Protein AF-A0A4V5MZS6-F1 (afdb_monomer_lite)

Sequence (165 aa):
MFISDAPVQIHSKTGPGTYDPVGDQLIGGDAVRFAVENYMAPHPERGSSHHVTADHIIDVDGIRAHMNAQFIVFKVGGSARPAGGWPEGVFGVQGTVEPIESGCYDTDLRKINGKWKIARHDVLLDMPISLPGSWERRPPAKHRPWNPRGKGEKRKRSCTAGLGT

Structure (mmCIF, N/CA/C/O backbone):
data_AF-A0A4V5MZS6-F1
#
_entry.id   AF-A0A4V5MZS6-F1
#
loop_
_atom_site.group_PDB
_atom_site.id
_atom_site.type_symbol
_atom_site.label_atom_id
_atom_site.label_alt_id
_atom_site.label_comp_id
_atom_site.label_asym_id
_atom_site.label_entity_id
_atom_site.label_seq_id
_atom_site.pdbx_PDB_ins_code
_atom_site.Cartn_x
_atom_site.Cartn_y
_atom_site.Cartn_z
_atom_site.occupancy
_atom_site.B_iso_or_equiv
_atom_site.auth_seq_id
_atom_site.auth_comp_id
_atom_site.auth_asym_id
_atom_site.auth_atom_id
_atom_site.pdbx_PDB_model_num
ATOM 1 N N . MET A 1 1 ? -15.776 0.460 -0.586 1.00 90.00 1 MET A N 1
ATOM 2 C CA . MET A 1 1 ? -14.741 0.005 0.364 1.00 90.00 1 MET A CA 1
ATOM 3 C C . MET A 1 1 ? -14.818 0.780 1.677 1.00 90.00 1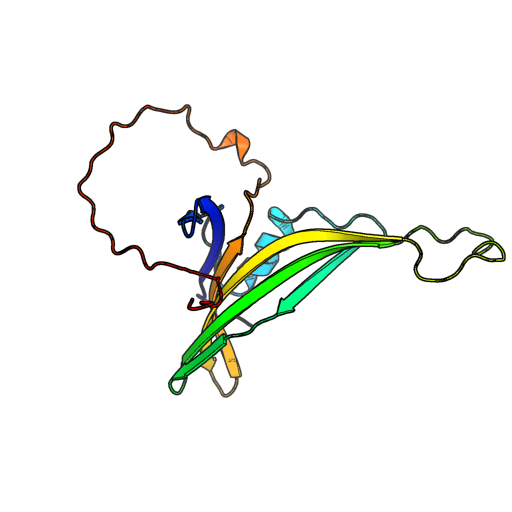 MET A C 1
ATOM 5 O O . MET A 1 1 ? -14.974 0.150 2.711 1.00 90.00 1 MET A O 1
ATOM 9 N N . PHE A 1 2 ? -14.804 2.114 1.643 1.00 94.44 2 PHE A N 1
ATOM 10 C CA . PHE A 1 2 ? -14.948 2.977 2.824 1.00 94.44 2 PHE A CA 1
ATOM 11 C C . PHE A 1 2 ? -16.410 3.290 3.179 1.00 94.44 2 PHE A C 1
ATOM 13 O O . PHE A 1 2 ? -17.303 3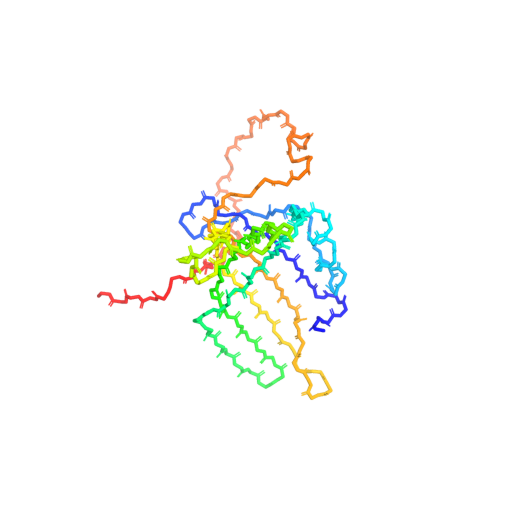.172 2.329 1.00 94.44 2 PHE A O 1
ATOM 20 N N . ILE A 1 3 ? -16.653 3.692 4.428 1.00 94.94 3 ILE A N 1
ATOM 21 C CA . ILE A 1 3 ? -17.802 4.537 4.785 1.00 94.94 3 ILE A CA 1
ATOM 22 C C . ILE A 1 3 ? -17.556 5.972 4.284 1.00 94.94 3 ILE A C 1
ATOM 24 O O . ILE A 1 3 ? -16.423 6.329 3.968 1.00 94.94 3 ILE A O 1
ATOM 28 N N . SER A 1 4 ? -18.611 6.777 4.140 1.00 92.69 4 SER A N 1
ATOM 29 C CA . SER A 1 4 ? -18.533 8.093 3.479 1.00 92.69 4 SER A CA 1
ATOM 30 C C . SER A 1 4 ? -17.585 9.072 4.168 1.00 92.69 4 SER A C 1
ATOM 32 O O . SER A 1 4 ? -16.921 9.848 3.496 1.00 92.69 4 SER A O 1
ATOM 34 N N . ASP A 1 5 ? -17.515 9.009 5.491 1.00 93.62 5 ASP A N 1
ATOM 35 C CA . ASP A 1 5 ? -16.755 9.892 6.372 1.00 93.62 5 ASP A CA 1
ATOM 36 C C . ASP A 1 5 ? -15.490 9.226 6.930 1.00 93.62 5 ASP A C 1
ATOM 38 O O . ASP A 1 5 ? -14.899 9.739 7.873 1.00 93.62 5 ASP A O 1
ATOM 42 N N . ALA A 1 6 ? -15.070 8.086 6.369 1.00 95.88 6 ALA A N 1
ATOM 43 C CA . ALA A 1 6 ? -13.922 7.344 6.876 1.00 95.88 6 ALA A CA 1
ATOM 44 C C . ALA A 1 6 ? -12.646 8.198 6.782 1.00 95.88 6 ALA A C 1
ATOM 46 O O . ALA A 1 6 ? -12.235 8.513 5.662 1.00 95.88 6 ALA A O 1
ATOM 47 N N . PRO A 1 7 ? -11.982 8.544 7.896 1.00 96.06 7 PRO A N 1
ATOM 48 C CA . PRO A 1 7 ? -10.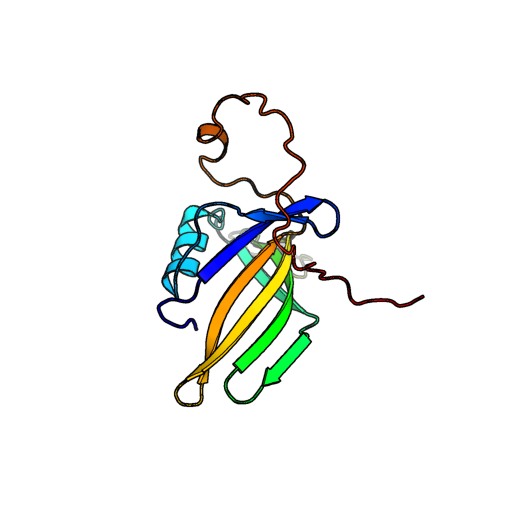688 9.191 7.823 1.00 96.06 7 PRO A CA 1
ATOM 49 C C . PRO A 1 7 ? -9.626 8.242 7.275 1.00 96.06 7 PRO A C 1
ATOM 51 O O . PRO A 1 7 ? -9.530 7.082 7.690 1.00 96.06 7 PRO A O 1
ATOM 54 N N . VAL A 1 8 ? -8.792 8.780 6.391 1.00 95.62 8 VAL A N 1
ATOM 55 C CA . VAL A 1 8 ? -7.560 8.162 5.913 1.00 95.62 8 VAL A CA 1
ATOM 56 C C . VAL A 1 8 ? -6.397 9.090 6.240 1.00 95.62 8 VAL A C 1
ATOM 58 O O . VAL A 1 8 ? -6.393 10.248 5.823 1.00 95.62 8 VAL A O 1
ATOM 61 N N . GLN A 1 9 ? -5.415 8.597 6.990 1.00 95.12 9 GLN A N 1
ATOM 62 C CA . GLN A 1 9 ? -4.233 9.374 7.359 1.00 95.12 9 GLN A CA 1
ATOM 63 C C . GLN A 1 9 ? -2.962 8.589 7.058 1.00 95.12 9 GLN A C 1
ATOM 65 O O . GLN A 1 9 ? -2.790 7.458 7.505 1.00 95.12 9 GLN A O 1
ATOM 70 N N . ILE A 1 10 ? -2.044 9.217 6.331 1.00 94.19 10 ILE A N 1
ATOM 71 C CA . ILE A 1 10 ? -0.694 8.695 6.132 1.00 94.19 10 ILE A CA 1
ATOM 72 C C . ILE A 1 10 ? 0.196 9.274 7.224 1.00 94.19 10 ILE A C 1
ATOM 74 O O . ILE A 1 10 ? 0.087 10.458 7.552 1.00 94.19 10 ILE A O 1
ATOM 78 N N . HIS A 1 11 ? 1.075 8.451 7.781 1.00 95.31 11 HIS A N 1
ATOM 79 C CA . HIS A 1 11 ? 2.058 8.859 8.769 1.00 95.31 11 HIS A CA 1
ATOM 80 C C . HIS A 1 11 ? 3.454 8.391 8.376 1.00 95.31 11 HIS A C 1
ATOM 82 O O . HIS A 1 11 ? 3.643 7.272 7.906 1.00 95.31 11 HIS A O 1
ATOM 88 N N . SER A 1 12 ? 4.435 9.247 8.630 1.00 94.62 12 SER A N 1
ATOM 89 C CA . SER A 1 12 ? 5.857 8.990 8.431 1.00 94.62 12 SER A CA 1
ATOM 90 C C . SER A 1 12 ? 6.507 8.650 9.764 1.00 94.62 12 SER A C 1
ATOM 92 O O . SER A 1 12 ? 6.323 9.380 10.739 1.00 94.62 12 SER A O 1
ATOM 94 N N . LYS A 1 13 ? 7.323 7.595 9.812 1.00 92.88 13 LYS A N 1
ATOM 95 C CA . LYS A 1 13 ? 8.112 7.257 11.004 1.00 92.88 13 LYS A CA 1
ATOM 96 C C . LYS A 1 13 ? 9.118 8.361 11.321 1.00 92.88 13 LYS A C 1
ATOM 98 O O . LYS A 1 13 ? 9.839 8.829 10.442 1.00 92.88 13 LYS A O 1
ATOM 103 N N . THR A 1 14 ? 9.177 8.761 12.586 1.00 90.69 14 THR A N 1
ATOM 104 C CA . THR A 1 14 ? 10.121 9.771 13.105 1.00 90.69 14 THR A CA 1
ATOM 105 C C . THR A 1 14 ? 11.077 9.212 14.155 1.00 90.69 14 THR A C 1
ATOM 107 O O . THR A 1 14 ? 12.021 9.881 14.566 1.00 90.69 14 THR A O 1
ATOM 110 N N . GLY A 1 15 ? 10.848 7.972 14.584 1.00 87.81 15 GLY A N 1
ATOM 111 C CA . GLY A 1 15 ? 11.624 7.276 15.600 1.00 87.81 15 GLY A CA 1
ATOM 112 C C . GLY A 1 15 ? 10.969 5.941 15.972 1.00 87.81 15 GLY A C 1
ATOM 113 O O . GLY A 1 15 ? 9.964 5.548 15.369 1.00 87.81 15 GLY A O 1
ATOM 114 N N . PRO A 1 16 ? 11.521 5.208 16.953 1.00 86.94 16 PRO A N 1
ATOM 115 C CA . PRO A 1 16 ? 10.963 3.929 17.385 1.00 86.94 16 PRO A CA 1
ATOM 116 C C . PRO A 1 16 ? 9.519 4.073 17.894 1.00 86.94 16 PRO A C 1
ATOM 118 O O . PRO A 1 16 ? 9.270 4.657 18.947 1.00 86.94 16 PRO A O 1
ATOM 121 N N . GLY A 1 17 ? 8.556 3.544 17.132 1.00 82.69 17 GLY A N 1
ATOM 122 C CA . GLY A 1 17 ? 7.127 3.598 17.464 1.00 82.69 17 GLY A CA 1
ATOM 123 C C . GLY A 1 17 ? 6.509 5.002 17.433 1.00 82.69 17 GLY A C 1
ATOM 124 O O . GLY A 1 17 ? 5.409 5.189 17.956 1.00 82.69 17 GLY A O 1
ATOM 125 N N . THR A 1 18 ? 7.197 5.992 16.855 1.00 89.81 18 THR A N 1
ATOM 126 C CA . THR A 1 18 ? 6.699 7.366 16.726 1.00 89.81 18 THR A CA 1
ATOM 127 C C . THR A 1 18 ? 6.517 7.740 15.266 1.00 89.81 18 THR A C 1
ATOM 129 O O . THR A 1 18 ? 7.359 7.429 14.422 1.00 89.81 18 THR A O 1
ATOM 132 N N . TYR A 1 19 ? 5.414 8.429 14.991 1.00 94.31 19 TYR A N 1
ATOM 133 C CA . TYR A 1 19 ? 5.010 8.813 13.650 1.00 94.31 19 TYR A CA 1
ATOM 134 C C . TYR A 1 19 ? 4.426 10.223 13.659 1.00 94.31 19 TYR A C 1
ATOM 136 O O . TYR A 1 19 ? 3.720 10.578 14.607 1.00 94.31 19 TYR A O 1
ATOM 144 N N . ASP A 1 20 ? 4.683 10.970 12.588 1.00 94.19 20 ASP A N 1
ATOM 145 C CA . ASP A 1 20 ? 4.072 12.271 12.321 1.00 94.19 20 ASP A CA 1
ATOM 146 C C . ASP A 1 20 ? 3.132 12.171 11.109 1.00 94.19 20 ASP A C 1
ATOM 148 O O . ASP A 1 20 ? 3.441 11.442 10.158 1.00 94.19 20 ASP A O 1
ATOM 152 N N . PRO A 1 21 ? 1.996 12.892 11.110 1.00 93.81 21 PRO A N 1
ATOM 153 C CA . PRO A 1 21 ? 1.081 12.896 9.979 1.00 93.81 21 PRO A CA 1
ATOM 154 C C . PRO A 1 21 ? 1.741 13.514 8.742 1.00 93.81 21 PRO A C 1
ATOM 156 O O . PRO A 1 21 ? 2.487 14.492 8.820 1.00 93.81 21 PRO A O 1
ATOM 159 N N . VAL A 1 22 ? 1.433 12.937 7.588 1.00 90.06 22 VAL A N 1
ATOM 160 C CA . VAL A 1 22 ? 1.887 13.375 6.271 1.00 90.06 22 VAL A CA 1
ATOM 161 C C . VAL A 1 22 ? 0.694 13.932 5.509 1.00 90.06 22 VAL A C 1
ATOM 163 O O . VAL A 1 22 ? -0.280 13.218 5.277 1.00 90.06 22 VAL A O 1
ATOM 166 N N . GLY A 1 23 ? 0.802 15.191 5.083 1.00 87.19 23 GLY A N 1
ATOM 167 C CA . GLY A 1 23 ? -0.273 15.872 4.365 1.00 87.19 23 GLY A CA 1
ATOM 168 C C . GLY A 1 23 ? -1.522 16.095 5.222 1.00 87.19 23 GLY A C 1
ATOM 169 O O . GLY A 1 23 ? -1.512 15.897 6.439 1.00 87.19 23 GLY A O 1
ATOM 170 N N . ASP A 1 24 ? -2.589 16.531 4.562 1.00 89.62 24 AS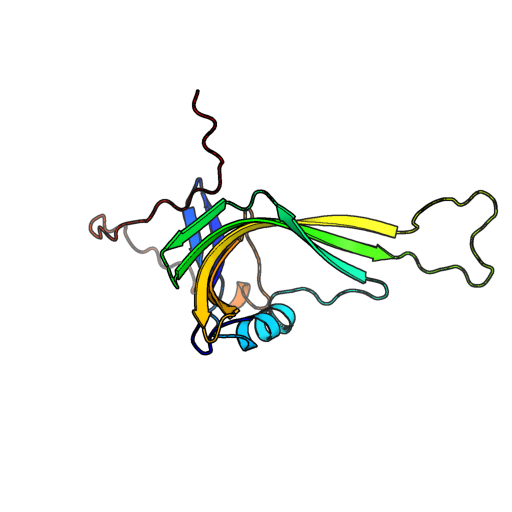P A N 1
ATOM 171 C CA . ASP A 1 24 ? -3.893 16.698 5.196 1.00 89.62 24 ASP A CA 1
ATOM 172 C C . ASP A 1 24 ? -4.602 15.343 5.310 1.00 89.62 24 ASP A C 1
ATOM 174 O O . ASP A 1 24 ? -4.394 14.437 4.498 1.00 89.62 24 ASP A O 1
ATOM 178 N N . GLN A 1 25 ? -5.464 15.209 6.315 1.00 91.62 25 GLN A N 1
ATOM 179 C CA . GLN A 1 25 ? -6.309 14.031 6.467 1.00 91.62 25 GLN A CA 1
ATOM 180 C C . GLN A 1 25 ? -7.291 13.929 5.293 1.00 91.62 25 GLN A C 1
ATOM 182 O O . GLN A 1 25 ? -7.982 14.892 4.960 1.00 91.62 25 GLN A O 1
ATOM 187 N N . LEU A 1 26 ? -7.384 12.747 4.690 1.00 91.62 26 LEU A N 1
ATOM 188 C CA . LEU A 1 26 ? -8.266 12.480 3.557 1.00 91.62 26 LEU A CA 1
ATOM 189 C C . LEU A 1 26 ? -9.552 11.791 4.031 1.00 91.62 26 LEU A C 1
ATOM 191 O O . LEU A 1 26 ? -9.555 11.132 5.070 1.00 91.62 26 LEU A O 1
ATOM 195 N N . ILE A 1 27 ? -10.646 11.917 3.272 1.00 93.38 27 ILE A N 1
ATOM 196 C CA . ILE A 1 27 ? -11.968 11.415 3.680 1.00 93.38 27 ILE A CA 1
ATOM 197 C C . ILE A 1 27 ? -12.573 10.476 2.630 1.00 93.38 27 ILE A C 1
ATOM 199 O O . ILE A 1 27 ? -12.640 10.786 1.439 1.00 93.38 27 ILE A O 1
ATOM 203 N N . GLY A 1 28 ? -13.074 9.335 3.102 1.00 88.00 28 GLY A N 1
ATOM 204 C CA . GLY A 1 28 ? -13.922 8.419 2.349 1.00 88.00 28 GLY A CA 1
ATOM 205 C C . GLY A 1 28 ? -13.226 7.744 1.165 1.00 88.00 28 GLY A C 1
ATOM 206 O O . GLY A 1 28 ? -12.010 7.592 1.115 1.00 88.00 28 GLY A O 1
ATOM 207 N N . GLY A 1 29 ? -14.021 7.299 0.188 1.00 78.25 29 GLY A N 1
ATOM 208 C CA . GLY A 1 29 ? -13.499 6.636 -1.015 1.00 78.25 29 GLY A CA 1
ATOM 209 C C . GLY A 1 29 ? -12.664 7.549 -1.918 1.00 78.25 29 GLY A C 1
ATOM 210 O O . GLY A 1 29 ? -11.801 7.057 -2.643 1.00 78.25 29 GLY A O 1
ATOM 211 N N . ASP A 1 30 ? -12.881 8.862 -1.840 1.00 83.62 30 ASP A N 1
ATOM 212 C CA . ASP A 1 30 ? -12.140 9.858 -2.617 1.00 83.62 30 ASP A CA 1
ATOM 213 C C . ASP A 1 30 ? -10.700 10.033 -2.123 1.00 83.62 30 ASP A C 1
ATOM 215 O O . ASP A 1 30 ? -9.831 10.416 -2.905 1.00 83.62 30 ASP A O 1
ATOM 219 N N . ALA A 1 31 ? -10.421 9.656 -0.870 1.00 81.81 31 ALA A N 1
ATOM 220 C CA . ALA A 1 31 ? -9.079 9.658 -0.300 1.00 81.81 31 ALA A CA 1
ATOM 221 C C . ALA A 1 31 ? -8.078 8.837 -1.122 1.00 81.81 31 ALA A C 1
ATOM 223 O O . ALA A 1 31 ? -6.971 9.296 -1.389 1.00 81.81 31 ALA A O 1
ATOM 224 N N . VAL A 1 32 ? -8.466 7.632 -1.555 1.00 76.38 32 VAL A N 1
ATOM 225 C CA . VAL A 1 32 ? -7.573 6.757 -2.332 1.00 76.38 32 VAL A CA 1
ATOM 226 C C . VAL A 1 32 ? -7.274 7.370 -3.693 1.00 76.38 32 VAL A C 1
ATOM 228 O O . VAL A 1 32 ? -6.121 7.386 -4.107 1.00 76.38 32 VAL A O 1
ATOM 231 N N . ARG A 1 33 ? -8.294 7.919 -4.366 1.00 83.25 33 ARG A N 1
ATOM 232 C CA . ARG A 1 33 ? -8.107 8.601 -5.652 1.00 83.25 33 ARG A CA 1
ATOM 233 C C . ARG A 1 33 ? -7.144 9.778 -5.503 1.00 83.25 33 ARG A C 1
ATOM 235 O O . ARG A 1 33 ? -6.175 9.857 -6.245 1.00 83.25 33 ARG A O 1
ATOM 242 N N . PHE A 1 34 ? -7.363 10.625 -4.499 1.00 85.94 34 PHE A N 1
ATOM 243 C CA . PHE A 1 34 ? -6.491 11.764 -4.232 1.00 85.94 34 PHE A CA 1
ATOM 244 C C . PHE A 1 34 ? -5.045 11.334 -3.950 1.00 85.94 34 PHE A C 1
ATOM 246 O O . PHE A 1 34 ? -4.118 11.918 -4.508 1.00 85.94 34 PHE A O 1
ATOM 253 N N . ALA A 1 35 ? -4.842 10.305 -3.120 1.00 83.75 35 ALA A N 1
ATOM 254 C CA . ALA A 1 35 ? -3.512 9.790 -2.808 1.00 83.75 35 ALA A CA 1
ATOM 255 C C . ALA A 1 35 ? -2.802 9.234 -4.054 1.00 83.75 35 ALA A C 1
ATOM 257 O O . ALA A 1 35 ? -1.637 9.554 -4.276 1.00 83.75 35 ALA A O 1
ATOM 258 N N . VAL A 1 36 ? -3.502 8.473 -4.901 1.00 83.06 36 VAL A N 1
ATOM 259 C CA . VAL A 1 36 ? -2.951 7.962 -6.169 1.00 83.06 36 VAL A CA 1
ATOM 260 C C . VAL A 1 36 ? -2.569 9.106 -7.112 1.00 83.06 36 VAL A C 1
ATOM 262 O O . VAL A 1 36 ? -1.509 9.061 -7.725 1.00 83.06 36 VAL A O 1
ATOM 265 N N . GLU A 1 37 ? -3.403 10.142 -7.212 1.00 85.81 37 GLU A N 1
ATOM 266 C CA . GLU A 1 37 ? -3.173 11.276 -8.115 1.00 85.81 37 GLU A CA 1
ATOM 267 C C . GLU A 1 37 ? -2.069 12.231 -7.631 1.00 85.81 37 GLU A C 1
ATOM 269 O O . GLU A 1 37 ? -1.381 12.829 -8.455 1.00 85.81 37 GLU A O 1
ATOM 274 N N . ASN A 1 38 ? -1.901 12.399 -6.314 1.00 85.94 38 ASN A N 1
ATOM 275 C CA . ASN A 1 38 ? -1.075 13.478 -5.755 1.00 85.94 38 ASN A CA 1
ATOM 276 C C . ASN A 1 38 ? 0.130 12.995 -4.944 1.00 85.94 38 ASN A C 1
ATOM 278 O O . ASN A 1 38 ? 1.109 13.733 -4.819 1.00 85.94 38 ASN A O 1
ATOM 282 N N . TYR A 1 39 ? 0.062 11.812 -4.332 1.00 86.44 39 TYR A N 1
ATOM 283 C CA . TYR A 1 39 ? 1.074 11.325 -3.383 1.00 86.44 39 TYR A CA 1
ATOM 284 C C . TYR A 1 39 ? 1.913 10.170 -3.931 1.00 86.44 39 TYR A C 1
ATOM 286 O O . TYR A 1 39 ? 2.898 9.791 -3.304 1.00 86.44 39 TYR A O 1
ATOM 294 N N . MET A 1 40 ? 1.566 9.647 -5.106 1.00 85.19 40 MET A N 1
ATOM 295 C CA . MET A 1 40 ? 2.299 8.577 -5.773 1.00 85.19 40 MET A CA 1
ATOM 296 C C . MET A 1 40 ? 2.889 9.086 -7.086 1.00 85.19 40 MET A C 1
ATOM 298 O O . MET A 1 40 ? 2.259 9.846 -7.821 1.00 85.19 40 MET A O 1
ATOM 302 N N . ALA A 1 41 ? 4.110 8.656 -7.401 1.00 86.94 41 ALA A N 1
ATOM 303 C CA . ALA A 1 41 ? 4.664 8.902 -8.724 1.00 86.94 41 ALA A CA 1
ATOM 304 C C . ALA A 1 41 ? 3.832 8.140 -9.774 1.00 86.94 41 ALA A C 1
ATOM 306 O O . ALA A 1 41 ? 3.501 6.970 -9.545 1.00 86.94 41 ALA A O 1
ATOM 307 N N . PRO A 1 42 ? 3.519 8.749 -10.934 1.00 90.31 42 PRO A N 1
ATOM 308 C CA . PRO A 1 42 ? 2.838 8.038 -12.003 1.00 90.31 42 PRO A CA 1
ATOM 309 C C . PRO A 1 42 ? 3.688 6.850 -12.455 1.00 90.31 42 PRO A C 1
ATOM 311 O O . PRO A 1 42 ? 4.922 6.913 -12.484 1.00 90.31 42 PRO A O 1
ATOM 314 N N . HIS A 1 43 ? 3.031 5.756 -12.827 1.00 92.19 43 HIS A N 1
ATOM 315 C CA . HIS A 1 43 ? 3.749 4.613 -13.365 1.00 92.19 43 HIS A CA 1
ATOM 316 C C . HIS A 1 43 ? 4.398 4.985 -14.708 1.00 92.19 43 HIS A C 1
ATOM 318 O O . HIS A 1 43 ? 3.722 5.557 -15.568 1.00 92.19 43 HIS A O 1
ATOM 324 N N . PRO A 1 44 ? 5.690 4.668 -14.916 1.00 91.19 44 PRO A N 1
ATOM 325 C CA . PRO A 1 44 ? 6.306 4.822 -16.228 1.00 91.19 44 PRO A CA 1
ATOM 326 C C . PRO A 1 44 ? 5.636 3.880 -17.239 1.00 91.19 44 PRO A C 1
ATOM 328 O O . PRO A 1 44 ? 4.891 2.972 -16.869 1.00 91.19 44 PRO A O 1
ATOM 331 N N . GLU A 1 45 ? 5.920 4.058 -18.528 1.00 95.19 45 GLU A N 1
ATOM 332 C CA . GLU A 1 45 ? 5.457 3.129 -19.563 1.00 95.19 45 GLU A CA 1
ATOM 333 C C . GLU A 1 45 ? 5.861 1.682 -19.214 1.00 95.19 45 GLU A C 1
ATOM 335 O O . GLU A 1 45 ? 7.009 1.432 -18.845 1.00 95.19 45 GLU A O 1
ATOM 340 N N . ARG A 1 46 ? 4.919 0.729 -19.322 1.00 95.75 46 ARG A N 1
ATOM 341 C CA . ARG A 1 46 ? 5.084 -0.679 -18.886 1.00 95.75 46 ARG A CA 1
ATOM 342 C C . ARG A 1 46 ? 5.390 -0.842 -17.385 1.00 95.75 46 ARG A C 1
ATOM 344 O O . ARG A 1 46 ? 5.835 -1.907 -16.958 1.00 95.75 46 ARG A O 1
ATOM 351 N N . GLY A 1 47 ? 5.163 0.199 -16.592 1.00 96.12 47 GLY A N 1
ATOM 352 C CA . GLY A 1 47 ? 5.295 0.193 -15.145 1.00 96.12 47 GLY A CA 1
ATOM 353 C C . GLY A 1 47 ? 3.977 -0.106 -14.437 1.00 96.12 47 GLY A C 1
ATOM 354 O O . GLY A 1 47 ? 2.895 0.181 -14.946 1.00 96.12 47 GLY A O 1
ATOM 355 N N . SER A 1 48 ? 4.075 -0.657 -13.234 1.00 95.81 48 SER A N 1
ATOM 356 C CA . SER A 1 48 ? 2.964 -0.778 -12.283 1.00 95.81 48 SER A CA 1
ATOM 357 C C . SER A 1 48 ? 3.497 -0.798 -10.850 1.00 95.81 48 SER A C 1
ATOM 359 O O . SER A 1 48 ? 4.710 -0.899 -10.638 1.00 95.81 48 SER A O 1
ATOM 361 N N . SER A 1 49 ? 2.609 -0.704 -9.861 1.00 94.94 49 SER A N 1
ATOM 362 C CA . SER A 1 49 ? 2.910 -1.105 -8.488 1.00 94.94 49 SER A CA 1
ATOM 363 C C . SER A 1 49 ? 2.197 -2.407 -8.131 1.00 94.94 49 SER A C 1
ATOM 365 O O . SER A 1 49 ? 1.108 -2.708 -8.622 1.00 94.94 49 SER A O 1
ATOM 367 N N . HIS A 1 50 ? 2.812 -3.183 -7.245 1.00 96.62 50 HIS A N 1
ATOM 368 C CA . HIS A 1 50 ? 2.216 -4.366 -6.646 1.00 96.62 50 HIS A CA 1
ATOM 369 C C . HIS A 1 50 ? 2.208 -4.204 -5.127 1.00 96.62 50 HIS A C 1
ATOM 371 O O . HIS A 1 50 ? 3.262 -4.106 -4.501 1.00 96.62 50 HIS A O 1
ATOM 377 N N . HIS A 1 51 ? 1.011 -4.143 -4.544 1.00 96.44 51 HIS A N 1
ATOM 378 C CA . HIS A 1 51 ? 0.815 -3.993 -3.105 1.00 96.44 51 HIS A CA 1
ATOM 379 C C . HIS A 1 51 ? 0.607 -5.375 -2.488 1.00 96.44 51 HIS A C 1
ATOM 381 O O . HIS A 1 51 ? -0.363 -6.059 -2.815 1.00 96.44 51 HIS A O 1
ATOM 387 N N . VAL A 1 52 ? 1.503 -5.769 -1.589 1.00 98.06 52 VAL A N 1
ATOM 388 C CA . VAL A 1 52 ? 1.395 -7.014 -0.826 1.00 98.06 52 VAL A CA 1
ATOM 389 C C . VAL A 1 52 ? 1.045 -6.663 0.604 1.00 98.06 52 VAL A C 1
ATOM 391 O O . VAL A 1 52 ? 1.746 -5.863 1.220 1.00 98.06 52 VAL A O 1
ATOM 394 N N . THR A 1 53 ? -0.006 -7.280 1.139 1.00 97.75 53 THR A N 1
ATOM 395 C CA . THR A 1 53 ? -0.303 -7.252 2.573 1.00 97.75 53 THR A CA 1
ATOM 396 C C . THR A 1 53 ? -0.066 -8.620 3.197 1.00 97.75 53 THR A C 1
ATOM 398 O O . THR A 1 53 ? -0.343 -9.654 2.587 1.00 97.75 53 THR A O 1
ATOM 401 N N . ALA A 1 54 ? 0.447 -8.633 4.423 1.00 97.56 54 ALA A N 1
ATOM 402 C CA . ALA A 1 54 ? 0.787 -9.841 5.168 1.00 97.56 54 ALA A CA 1
ATOM 403 C C . ALA A 1 54 ? 0.516 -9.657 6.669 1.00 97.56 54 ALA A C 1
ATOM 405 O O . ALA A 1 54 ? 0.228 -8.549 7.122 1.00 97.56 54 ALA A O 1
ATOM 406 N N . ASP A 1 55 ? 0.590 -10.755 7.428 1.00 97.31 55 ASP A N 1
ATOM 407 C CA . ASP A 1 55 ? 0.504 -10.767 8.897 1.00 97.31 55 ASP A CA 1
ATOM 408 C C . ASP A 1 55 ? -0.708 -10.010 9.454 1.00 97.31 55 ASP A C 1
ATOM 410 O O . ASP A 1 55 ? -0.601 -9.142 10.322 1.00 97.31 55 ASP A O 1
ATOM 414 N N . HIS A 1 56 ? -1.885 -10.335 8.918 1.00 97.19 56 HIS A N 1
ATOM 415 C CA . HIS A 1 56 ? -3.132 -9.713 9.340 1.00 97.19 56 HIS A CA 1
ATOM 416 C C . HIS A 1 56 ? -3.491 -10.173 10.759 1.00 97.19 56 HIS A C 1
ATOM 418 O O . HIS A 1 56 ? -3.696 -11.363 11.000 1.00 97.19 56 HIS A O 1
ATOM 424 N N . ILE A 1 57 ? -3.627 -9.224 11.679 1.00 97.75 57 ILE A N 1
ATOM 425 C CA . ILE A 1 57 ? -4.189 -9.429 13.016 1.00 97.75 57 ILE A CA 1
ATOM 426 C C . ILE A 1 57 ? -5.556 -8.760 13.018 1.00 97.75 57 ILE A C 1
ATOM 428 O O . ILE A 1 57 ? -5.654 -7.567 12.734 1.00 97.75 57 ILE A O 1
ATOM 432 N N . ILE A 1 58 ? -6.609 -9.528 13.299 1.00 97.75 58 ILE A N 1
ATOM 433 C CA . ILE A 1 58 ? -7.991 -9.051 13.228 1.00 97.75 58 ILE A CA 1
ATOM 434 C C . ILE A 1 58 ? -8.698 -9.359 14.546 1.00 97.75 58 ILE A C 1
ATOM 436 O O . ILE A 1 58 ? -8.765 -10.517 14.953 1.00 97.75 58 ILE A O 1
ATOM 440 N N . ASP A 1 59 ? -9.262 -8.326 15.164 1.00 98.19 59 ASP A N 1
ATOM 441 C CA . ASP A 1 59 ? -10.171 -8.421 16.306 1.00 98.19 59 ASP A CA 1
ATOM 442 C C . ASP A 1 59 ? -11.584 -8.014 15.869 1.00 98.19 59 ASP A C 1
ATOM 444 O O . ASP A 1 59 ? -11.755 -7.025 15.152 1.00 98.19 59 ASP A O 1
ATOM 448 N N . VAL A 1 60 ? -12.603 -8.781 16.256 1.00 98.44 60 VAL A N 1
ATOM 449 C CA . VAL A 1 60 ? -13.992 -8.583 15.820 1.00 98.44 60 VAL A CA 1
ATOM 450 C C . VAL A 1 60 ? -14.913 -8.516 17.031 1.00 98.44 60 VAL A C 1
ATOM 452 O O . VAL A 1 60 ? -15.079 -9.497 17.749 1.00 98.44 60 VAL A O 1
ATOM 455 N N . ASP A 1 61 ? -15.606 -7.386 17.173 1.00 98.06 61 ASP A N 1
ATOM 456 C CA . ASP A 1 61 ? -16.639 -7.144 18.181 1.00 98.06 61 ASP A CA 1
ATOM 457 C C . ASP A 1 61 ? -17.971 -6.803 17.492 1.00 98.06 61 ASP A C 1
ATOM 459 O O . ASP A 1 61 ? -18.256 -5.662 17.102 1.00 98.06 61 ASP A O 1
ATOM 463 N N . GLY A 1 62 ? -18.786 -7.838 17.273 1.00 97.69 62 GLY A N 1
ATOM 464 C CA . GLY A 1 62 ? -20.103 -7.729 16.651 1.00 97.69 62 GLY A CA 1
ATOM 465 C C . GLY A 1 62 ? -20.058 -7.109 15.249 1.00 97.69 62 GLY A C 1
ATOM 466 O O . GLY A 1 62 ? -19.703 -7.762 14.267 1.00 97.69 62 GLY A O 1
ATOM 467 N N . ILE A 1 63 ? -20.480 -5.845 15.142 1.00 98.12 63 ILE A N 1
ATOM 468 C CA . ILE A 1 63 ? -20.489 -5.087 13.877 1.00 98.12 63 ILE A CA 1
ATOM 469 C C . ILE A 1 63 ? -19.233 -4.233 13.668 1.00 98.12 63 ILE A C 1
ATOM 471 O O . ILE A 1 63 ? -19.167 -3.485 12.691 1.00 98.12 63 ILE A O 1
ATOM 475 N N . ARG A 1 64 ? -18.270 -4.285 14.585 1.00 98.50 64 ARG A N 1
ATOM 476 C CA . ARG A 1 64 ? -17.000 -3.559 14.528 1.00 98.50 64 ARG A CA 1
ATOM 477 C C . ARG A 1 64 ? -15.862 -4.562 14.412 1.00 98.50 64 ARG A C 1
ATOM 479 O O . ARG A 1 64 ? -15.965 -5.680 14.904 1.00 98.50 64 ARG A O 1
ATOM 486 N N . ALA A 1 65 ? -14.794 -4.162 13.745 1.00 98.50 65 ALA A N 1
ATOM 487 C CA . ALA A 1 65 ? -13.553 -4.914 13.745 1.00 98.50 65 ALA A CA 1
ATOM 488 C C . ALA A 1 65 ? -12.367 -3.956 13.708 1.00 98.50 65 ALA A C 1
ATOM 490 O O . ALA A 1 65 ? -12.480 -2.843 13.192 1.00 98.50 65 ALA A O 1
ATOM 491 N N . HIS A 1 66 ? -11.244 -4.407 14.238 1.00 98.62 66 HIS A N 1
ATOM 492 C CA . HIS A 1 66 ? -9.956 -3.749 14.137 1.00 98.62 66 HIS A CA 1
ATOM 493 C C . HIS A 1 66 ? -8.995 -4.677 13.401 1.00 98.62 66 HIS A C 1
ATOM 495 O O . HIS A 1 66 ? -8.970 -5.875 13.671 1.00 98.62 66 HIS A O 1
ATOM 501 N N . MET A 1 67 ? -8.234 -4.139 12.455 1.00 98.19 67 MET A N 1
ATOM 502 C CA . MET A 1 67 ? -7.272 -4.889 11.661 1.00 98.19 67 MET A CA 1
ATOM 503 C C . MET A 1 67 ? -5.939 -4.157 11.617 1.00 98.19 67 MET A C 1
ATOM 505 O O . MET A 1 67 ? -5.866 -3.005 11.181 1.00 98.19 67 MET A O 1
ATOM 509 N N . ASN A 1 68 ? -4.880 -4.884 11.950 1.00 97.88 68 ASN A N 1
ATOM 510 C CA . ASN A 1 68 ? -3.520 -4.517 11.597 1.00 97.88 68 ASN A CA 1
ATOM 511 C C . ASN A 1 68 ? -3.013 -5.445 10.497 1.00 97.88 68 ASN A C 1
ATOM 513 O O . ASN A 1 68 ? -3.309 -6.637 10.512 1.00 97.88 68 ASN A O 1
ATOM 517 N N . ALA A 1 69 ? -2.268 -4.907 9.541 1.00 98.25 69 ALA A N 1
ATOM 518 C CA . ALA A 1 69 ? -1.611 -5.697 8.505 1.00 98.25 69 ALA A CA 1
ATOM 519 C C . ALA A 1 69 ? -0.292 -5.033 8.126 1.00 98.25 69 ALA A C 1
ATOM 521 O O . ALA A 1 69 ? -0.241 -3.809 8.007 1.00 98.25 69 ALA A O 1
ATOM 522 N N . GLN A 1 70 ? 0.755 -5.820 7.912 1.00 98.31 70 GLN A N 1
ATOM 523 C CA . GLN A 1 70 ? 1.977 -5.319 7.291 1.00 98.31 70 GLN A CA 1
ATOM 524 C C . GLN A 1 70 ? 1.748 -5.134 5.792 1.00 98.31 70 GLN A C 1
ATOM 526 O O . GLN A 1 70 ? 0.943 -5.851 5.191 1.00 98.31 70 GLN A O 1
ATOM 531 N N . PHE A 1 71 ? 2.474 -4.204 5.180 1.00 98.06 71 PHE A N 1
ATOM 532 C CA . PHE A 1 71 ? 2.506 -4.066 3.732 1.00 98.06 71 PHE A CA 1
ATOM 533 C C . PHE A 1 71 ? 3.915 -3.820 3.194 1.00 98.06 71 PHE A C 1
ATOM 535 O O . PHE A 1 71 ? 4.756 -3.203 3.848 1.00 98.06 71 PHE A O 1
ATOM 542 N N . ILE A 1 72 ? 4.130 -4.271 1.958 1.00 98.25 72 ILE A N 1
ATOM 543 C CA . ILE A 1 72 ? 5.251 -3.883 1.101 1.00 98.25 72 ILE A CA 1
ATOM 544 C C . ILE A 1 72 ? 4.672 -3.487 -0.257 1.00 98.25 72 ILE A C 1
ATOM 546 O O . ILE A 1 72 ? 3.827 -4.196 -0.811 1.00 98.25 72 ILE A O 1
ATOM 550 N N . VAL A 1 73 ? 5.131 -2.363 -0.801 1.00 96.81 73 VAL A N 1
ATOM 551 C CA . VAL A 1 73 ? 4.821 -1.952 -2.173 1.00 96.81 73 VAL A CA 1
ATOM 552 C C . VAL A 1 73 ? 6.043 -2.190 -3.041 1.00 96.81 73 VAL A C 1
ATOM 554 O O . VAL A 1 73 ? 7.128 -1.676 -2.763 1.00 96.81 73 VAL A O 1
ATOM 557 N N . PHE A 1 74 ? 5.856 -2.946 -4.117 1.00 97.56 74 PHE A N 1
ATOM 558 C CA . PHE A 1 74 ? 6.865 -3.154 -5.143 1.00 97.56 74 PHE A CA 1
ATOM 559 C C . PHE A 1 74 ? 6.575 -2.275 -6.351 1.00 97.56 74 PHE A C 1
ATOM 561 O O . PHE A 1 74 ? 5.455 -2.251 -6.859 1.00 97.56 74 PHE A O 1
ATOM 568 N N . LYS A 1 75 ? 7.601 -1.602 -6.859 1.00 97.00 75 LYS A N 1
ATOM 569 C CA . LYS A 1 75 ? 7.620 -1.046 -8.205 1.00 97.00 75 LYS A CA 1
ATOM 570 C C . LYS A 1 75 ? 7.968 -2.165 -9.177 1.00 97.00 75 LYS A C 1
ATOM 572 O O . LYS A 1 75 ? 8.959 -2.865 -8.987 1.00 97.00 75 LYS A O 1
ATOM 577 N N . VAL A 1 76 ? 7.173 -2.303 -10.227 1.00 97.62 76 VAL A N 1
ATOM 578 C CA . VAL A 1 76 ? 7.387 -3.274 -11.301 1.00 97.62 76 VAL A CA 1
ATOM 579 C C . VAL A 1 76 ? 7.629 -2.506 -12.592 1.00 97.62 76 VAL A C 1
ATOM 581 O O . VAL A 1 76 ? 6.828 -1.644 -12.953 1.00 97.62 76 VAL A O 1
ATOM 584 N N . GLY A 1 77 ? 8.725 -2.805 -13.286 1.00 97.44 77 GLY A N 1
ATOM 585 C CA . GLY A 1 77 ? 9.072 -2.196 -14.569 1.00 97.44 77 GLY A CA 1
ATOM 586 C C . GLY A 1 77 ? 9.290 -3.251 -15.645 1.00 97.44 77 GLY A C 1
ATOM 587 O O . GLY A 1 77 ? 10.264 -3.993 -15.582 1.00 97.44 77 GLY A O 1
ATOM 588 N N . GLY A 1 78 ? 8.407 -3.316 -16.643 1.00 97.44 78 GLY A N 1
ATOM 589 C CA . GLY A 1 78 ? 8.559 -4.230 -17.775 1.00 97.44 78 GLY A CA 1
ATOM 590 C C . GLY A 1 78 ? 9.532 -3.705 -18.833 1.00 97.44 78 GLY A C 1
ATOM 591 O O . GLY A 1 78 ? 9.415 -2.564 -19.291 1.00 97.44 78 GLY A O 1
ATOM 592 N N . SER A 1 79 ? 10.462 -4.551 -19.282 1.00 96.94 79 SER A N 1
ATOM 593 C CA . SER A 1 79 ? 11.324 -4.235 -20.425 1.00 96.94 79 SER A CA 1
ATOM 594 C C . SER A 1 79 ? 10.507 -4.138 -21.719 1.00 96.94 79 SER A C 1
ATOM 596 O O . SER A 1 79 ? 9.545 -4.881 -21.928 1.00 96.94 79 SER A O 1
ATOM 598 N N . ALA A 1 80 ? 10.895 -3.233 -22.621 1.00 96.31 80 ALA A N 1
ATOM 599 C CA . ALA A 1 80 ? 10.301 -3.178 -23.952 1.00 96.31 80 ALA A CA 1
ATOM 600 C C . ALA A 1 80 ? 10.616 -4.471 -24.715 1.00 96.31 80 ALA A C 1
ATOM 602 O O . ALA A 1 80 ? 11.769 -4.901 -24.770 1.00 96.31 80 ALA A O 1
ATOM 603 N N . ARG A 1 81 ? 9.595 -5.083 -25.323 1.00 94.94 81 ARG A N 1
ATOM 604 C CA . ARG A 1 81 ? 9.802 -6.239 -26.197 1.00 94.94 81 ARG A CA 1
ATOM 605 C C . ARG A 1 81 ? 10.481 -5.768 -27.492 1.00 94.94 81 ARG A C 1
ATOM 607 O O . ARG A 1 81 ? 9.940 -4.863 -28.130 1.00 94.94 81 ARG A O 1
ATOM 614 N N . PRO A 1 82 ? 11.611 -6.363 -27.916 1.00 96.12 82 PRO A N 1
ATOM 615 C CA . PRO A 1 82 ? 12.241 -5.996 -29.179 1.00 96.12 82 PRO A CA 1
ATOM 616 C C . PRO A 1 82 ? 11.308 -6.294 -30.359 1.00 96.12 82 PRO A C 1
ATOM 618 O O . PRO A 1 82 ? 10.564 -7.277 -30.328 1.00 96.12 82 PRO A O 1
ATOM 621 N N . ALA A 1 83 ? 11.364 -5.476 -31.416 1.00 96.12 83 ALA A N 1
ATOM 622 C CA . ALA A 1 83 ? 10.481 -5.609 -32.581 1.00 96.12 83 ALA A CA 1
ATOM 623 C C . ALA A 1 83 ? 10.579 -6.989 -33.263 1.00 96.12 83 ALA A C 1
ATOM 625 O O . ALA A 1 83 ? 9.570 -7.530 -33.706 1.00 96.12 83 ALA A O 1
ATOM 626 N N . GLY A 1 84 ? 11.778 -7.583 -33.290 1.00 95.81 84 GLY A N 1
ATOM 627 C CA . GLY A 1 84 ? 12.030 -8.931 -33.817 1.00 95.81 84 GLY A CA 1
ATOM 628 C C . GLY A 1 84 ? 11.754 -10.074 -32.832 1.00 95.81 84 GLY A C 1
ATOM 629 O O . GLY A 1 84 ? 12.051 -11.222 -33.139 1.00 95.81 84 GLY A O 1
ATOM 630 N N . GLY A 1 85 ? 11.207 -9.781 -31.649 1.00 95.69 85 GLY A N 1
ATOM 631 C CA . GLY A 1 85 ? 11.076 -10.742 -30.557 1.00 95.69 85 GLY A CA 1
ATOM 632 C C . GLY A 1 85 ? 12.320 -10.824 -29.671 1.00 95.69 85 GLY A C 1
ATOM 633 O O . GLY A 1 85 ? 13.301 -10.109 -29.862 1.00 95.69 85 GLY A O 1
ATOM 634 N N . TRP A 1 86 ? 12.248 -11.667 -28.642 1.00 97.00 86 TRP A N 1
ATOM 635 C CA . TRP A 1 86 ? 13.385 -11.898 -27.754 1.00 97.00 86 TRP A CA 1
ATOM 636 C C . TRP A 1 86 ? 14.456 -12.731 -28.471 1.00 97.00 86 TRP A C 1
ATOM 638 O O . TRP A 1 86 ? 14.087 -13.686 -29.158 1.00 97.00 86 TRP A O 1
ATOM 648 N N . PRO A 1 87 ? 15.752 -12.399 -28.319 1.00 96.12 87 PRO A N 1
ATOM 649 C CA . PRO A 1 87 ? 16.837 -13.232 -28.827 1.00 96.12 87 PRO A CA 1
ATOM 650 C C . PRO A 1 87 ? 16.762 -14.675 -28.313 1.00 96.12 87 PRO A C 1
ATOM 652 O O . PRO A 1 87 ? 16.254 -14.934 -27.219 1.00 96.12 87 PRO A O 1
ATOM 655 N N . GLU A 1 88 ? 17.308 -15.609 -29.091 1.00 97.06 88 GLU A N 1
ATOM 656 C CA . GLU A 1 88 ? 17.463 -16.999 -28.663 1.00 97.06 88 GLU A CA 1
ATOM 657 C C . GLU A 1 88 ? 18.232 -17.077 -27.333 1.00 97.06 88 GLU A C 1
ATOM 659 O O . GLU A 1 88 ? 19.186 -16.334 -27.101 1.00 97.06 88 GLU A O 1
ATOM 664 N N . GLY A 1 89 ? 17.784 -17.955 -26.435 1.00 96.25 89 GLY A N 1
ATOM 665 C CA . GLY A 1 89 ? 18.380 -18.128 -25.108 1.00 96.25 89 GLY A CA 1
ATOM 666 C C . GLY A 1 89 ? 17.897 -17.144 -24.036 1.00 96.25 89 GLY A C 1
ATOM 667 O O . GLY A 1 89 ? 18.204 -17.347 -22.863 1.00 96.25 89 GLY A O 1
ATOM 668 N N . VAL A 1 90 ? 17.102 -16.122 -24.379 1.00 96.88 90 VAL A N 1
ATOM 669 C CA . VAL A 1 90 ? 16.442 -15.276 -23.370 1.00 96.88 90 VAL A CA 1
ATOM 670 C C . VAL A 1 90 ? 15.318 -16.057 -22.688 1.00 96.88 90 VAL A C 1
ATOM 672 O O . VAL A 1 90 ? 14.417 -16.578 -23.345 1.00 96.88 90 VAL A O 1
ATOM 675 N N . PHE A 1 91 ? 15.351 -16.113 -21.356 1.00 95.88 91 PHE A N 1
ATOM 676 C CA . PHE A 1 91 ? 14.398 -16.869 -20.545 1.00 95.88 91 PHE A CA 1
ATOM 677 C C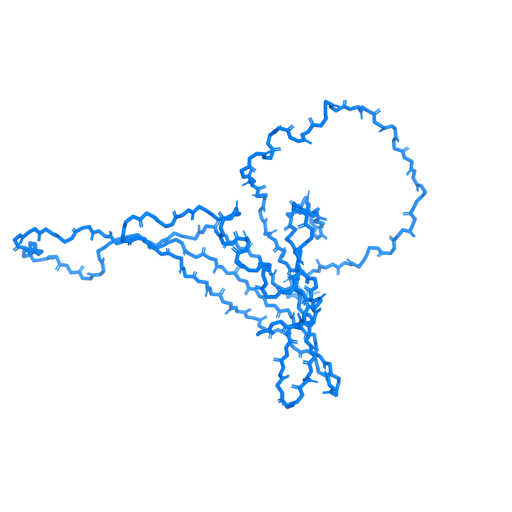 . PHE A 1 91 ? 13.873 -16.045 -19.362 1.00 95.88 91 PHE A C 1
ATOM 679 O O . PHE A 1 91 ? 14.580 -15.201 -18.812 1.00 95.88 91 PHE A O 1
ATOM 686 N N . GLY A 1 92 ? 12.634 -16.323 -18.948 1.00 96.75 92 GLY A N 1
ATOM 687 C CA . GLY A 1 92 ? 12.013 -15.722 -17.767 1.00 96.75 92 GLY A CA 1
ATOM 688 C C . GLY A 1 92 ? 11.419 -14.327 -17.983 1.00 96.75 92 GLY A C 1
ATOM 689 O O . GLY A 1 92 ? 11.234 -13.859 -19.110 1.00 96.75 92 GLY A O 1
ATOM 690 N N . VAL A 1 93 ? 11.078 -13.673 -16.870 1.00 96.31 93 VAL A N 1
ATOM 691 C CA . VAL A 1 93 ? 10.499 -12.322 -16.845 1.00 96.31 93 VAL A CA 1
ATOM 692 C C . VAL A 1 93 ? 11.564 -11.298 -17.232 1.00 96.31 93 VAL A C 1
ATOM 694 O O . VAL A 1 93 ? 12.665 -11.315 -16.694 1.00 96.31 93 VAL A O 1
ATOM 697 N N . GLN A 1 94 ? 11.216 -10.394 -18.148 1.00 97.81 94 GLN A N 1
ATOM 698 C CA . GLN A 1 94 ? 12.104 -9.331 -18.618 1.00 97.81 94 GLN A CA 1
ATOM 699 C C . GLN A 1 94 ? 11.676 -8.000 -17.990 1.00 97.81 94 GLN A C 1
ATOM 701 O O . GLN A 1 94 ? 10.655 -7.422 -18.376 1.00 97.81 94 GLN A O 1
ATOM 706 N N . GLY A 1 95 ? 12.422 -7.536 -16.989 1.00 96.62 95 GLY A N 1
ATOM 707 C CA . GLY A 1 95 ? 12.097 -6.318 -16.253 1.00 96.62 95 GLY A CA 1
ATOM 708 C C . GLY A 1 95 ? 12.761 -6.246 -14.882 1.00 96.62 95 GLY A C 1
ATOM 709 O O . GLY A 1 95 ? 13.681 -7.008 -14.588 1.00 96.62 95 GLY A O 1
ATOM 710 N N . THR A 1 96 ? 12.271 -5.340 -14.039 1.00 97.81 96 THR A N 1
ATOM 711 C CA . THR A 1 96 ? 12.705 -5.182 -12.645 1.00 97.81 96 THR A CA 1
ATOM 712 C C . THR A 1 96 ? 11.525 -5.228 -11.679 1.00 97.81 96 THR A C 1
ATOM 714 O O . THR A 1 96 ? 10.395 -4.865 -12.020 1.00 97.81 96 THR A O 1
ATOM 717 N N . VAL A 1 97 ? 11.804 -5.688 -10.459 1.00 98.00 97 VAL A N 1
ATOM 718 C CA . VAL A 1 97 ? 10.905 -5.612 -9.305 1.00 98.00 97 VAL A CA 1
ATOM 719 C C . VAL A 1 97 ? 11.721 -5.072 -8.138 1.00 98.00 97 VAL A C 1
ATOM 721 O O . VAL A 1 97 ? 12.741 -5.654 -7.779 1.00 98.00 97 VAL A O 1
ATOM 724 N N . GLU A 1 98 ? 11.286 -3.956 -7.564 1.00 97.56 98 GLU A N 1
ATOM 725 C CA . GLU A 1 98 ? 12.014 -3.234 -6.516 1.00 97.56 98 GLU A CA 1
ATOM 726 C C . GLU A 1 98 ? 11.050 -2.872 -5.377 1.00 97.56 98 GLU A C 1
ATOM 728 O O . GLU A 1 98 ? 10.008 -2.273 -5.651 1.00 97.56 98 GLU A O 1
ATOM 733 N N . PRO A 1 99 ? 11.338 -3.209 -4.106 1.00 96.81 99 PRO A N 1
ATOM 734 C CA . PRO A 1 99 ? 10.544 -2.712 -2.987 1.00 96.81 99 PRO A CA 1
ATOM 735 C C . PRO A 1 99 ? 10.768 -1.202 -2.831 1.00 96.81 99 PRO A C 1
ATOM 737 O O . PRO A 1 99 ? 11.909 -0.748 -2.752 1.00 96.81 99 PRO A O 1
ATOM 740 N N . ILE A 1 100 ? 9.684 -0.427 -2.794 1.00 94.81 100 ILE A N 1
ATOM 741 C CA . ILE A 1 100 ? 9.730 1.044 -2.720 1.00 94.81 100 ILE A CA 1
ATOM 742 C C . ILE A 1 100 ? 9.050 1.614 -1.475 1.00 94.81 100 ILE A C 1
ATOM 744 O O . ILE A 1 100 ? 9.365 2.730 -1.073 1.00 94.81 100 ILE A O 1
ATOM 748 N N . GLU A 1 101 ? 8.160 0.854 -0.835 1.00 96.06 101 GLU A N 1
ATOM 749 C CA . GLU A 1 101 ? 7.521 1.238 0.424 1.00 96.06 101 GLU A CA 1
ATOM 750 C C . GLU A 1 101 ? 7.342 0.013 1.317 1.00 96.06 101 GLU A C 1
ATOM 752 O O . GLU A 1 101 ? 7.129 -1.101 0.832 1.00 96.06 101 GLU A O 1
ATOM 757 N N . SER A 1 102 ? 7.380 0.232 2.626 1.00 97.62 102 SER A N 1
ATOM 758 C CA . SER A 1 102 ? 6.968 -0.749 3.622 1.00 97.62 102 SER A CA 1
ATOM 759 C C . SER A 1 102 ? 6.308 -0.050 4.801 1.00 97.62 102 SER A C 1
ATOM 761 O O . SER A 1 102 ? 6.532 1.144 5.046 1.00 97.62 102 SER A O 1
ATOM 763 N N . GLY A 1 103 ? 5.490 -0.793 5.533 1.00 97.12 103 GLY A N 1
ATOM 764 C CA . GLY A 1 103 ? 4.857 -0.280 6.731 1.00 97.12 103 GLY A CA 1
ATOM 765 C C . GLY A 1 103 ? 3.709 -1.148 7.204 1.00 97.12 103 GLY A C 1
ATOM 766 O O . GLY A 1 103 ? 3.671 -2.357 6.973 1.00 97.12 103 GLY A O 1
ATOM 767 N N . CYS A 1 104 ? 2.742 -0.499 7.843 1.00 97.38 104 CYS A N 1
ATOM 768 C CA . CYS A 1 104 ? 1.522 -1.137 8.298 1.00 97.38 104 CYS A CA 1
ATOM 769 C C . CYS A 1 104 ? 0.267 -0.349 7.984 1.00 97.38 104 CYS A C 1
ATOM 771 O O . CYS A 1 104 ? 0.253 0.881 8.005 1.00 97.38 104 CYS A O 1
ATOM 773 N N . TYR A 1 105 ? -0.821 -1.088 7.849 1.00 97.75 105 TYR A N 1
ATOM 774 C CA . TYR A 1 105 ? -2.165 -0.569 7.968 1.00 97.75 105 TYR A CA 1
ATOM 775 C C . TYR A 1 105 ? -2.688 -0.763 9.388 1.00 97.75 105 TYR A C 1
ATOM 777 O O . TYR A 1 105 ? -2.587 -1.846 9.959 1.00 97.75 105 TYR A O 1
ATOM 785 N N . ASP A 1 106 ? -3.279 0.295 9.931 1.00 97.81 106 ASP A N 1
ATOM 786 C CA . ASP A 1 106 ? -4.029 0.316 11.184 1.00 97.81 106 ASP A CA 1
ATOM 787 C C . ASP A 1 106 ? -5.467 0.737 10.862 1.00 97.81 106 ASP A C 1
ATOM 789 O O . ASP A 1 106 ? -5.742 1.899 10.561 1.00 97.81 106 ASP A O 1
ATOM 793 N N . THR A 1 107 ? -6.374 -0.237 10.794 1.00 98.19 107 THR A N 1
ATOM 794 C CA . THR A 1 107 ? -7.675 -0.081 10.133 1.00 98.19 107 THR A CA 1
ATOM 795 C C . THR A 1 107 ? -8.818 -0.463 11.056 1.00 98.19 107 THR A C 1
ATOM 797 O O . THR A 1 107 ? -8.889 -1.590 11.534 1.00 98.19 107 THR A O 1
ATOM 800 N N . ASP A 1 108 ? -9.781 0.439 11.219 1.00 98.56 108 ASP A N 1
ATOM 801 C CA . ASP A 1 108 ? -11.064 0.109 11.836 1.00 98.56 108 ASP A CA 1
ATOM 802 C C . ASP A 1 108 ? -12.080 -0.217 10.741 1.00 98.56 108 ASP A C 1
ATOM 804 O O . ASP A 1 108 ? -12.170 0.486 9.730 1.00 98.56 108 ASP A O 1
ATOM 808 N N . LEU A 1 109 ? -12.885 -1.257 10.942 1.00 98.50 109 LEU A N 1
ATOM 809 C CA . LEU A 1 109 ? -13.953 -1.666 10.037 1.00 98.50 109 LEU A CA 1
ATOM 810 C C . LEU A 1 109 ? -15.315 -1.651 10.734 1.00 98.50 109 LEU A C 1
ATOM 812 O O . LEU A 1 109 ? -15.444 -1.916 11.930 1.00 98.50 109 LEU A O 1
ATOM 816 N N . ARG A 1 110 ? -16.366 -1.403 9.950 1.00 98.25 110 ARG A N 1
ATOM 817 C CA . ARG A 1 110 ? -17.764 -1.508 10.378 1.00 98.25 110 ARG A CA 1
ATOM 818 C C . ARG A 1 110 ? -18.570 -2.349 9.398 1.00 98.25 110 ARG A C 1
ATOM 820 O O . ARG A 1 110 ? -18.520 -2.124 8.188 1.00 98.25 110 ARG A O 1
ATOM 827 N N . LYS A 1 111 ? -19.363 -3.286 9.913 1.00 98.19 111 LYS A N 1
ATOM 828 C CA . LYS A 1 111 ? -20.311 -4.079 9.129 1.00 98.19 111 LYS A CA 1
ATOM 829 C C . LYS A 1 111 ? -21.570 -3.252 8.864 1.00 98.19 111 LYS A C 1
ATOM 831 O O . LYS A 1 111 ? -22.265 -2.847 9.789 1.00 98.19 111 LYS A O 1
ATOM 836 N N . ILE A 1 112 ? -21.860 -2.980 7.594 1.00 97.12 112 ILE A N 1
ATOM 837 C CA . ILE A 1 112 ? -23.020 -2.204 7.134 1.00 97.12 112 ILE A CA 1
ATOM 838 C C . ILE A 1 112 ? -23.723 -3.012 6.048 1.00 97.12 112 ILE A C 1
ATOM 840 O O . ILE A 1 112 ? -23.108 -3.347 5.035 1.00 97.12 112 ILE A O 1
ATOM 844 N N . ASN A 1 113 ? -25.008 -3.317 6.250 1.00 96.31 113 ASN A N 1
ATOM 845 C CA . ASN A 1 113 ? -25.824 -4.116 5.324 1.00 96.31 113 ASN A CA 1
ATOM 846 C C . ASN A 1 113 ? -25.126 -5.431 4.927 1.00 96.31 113 ASN A C 1
ATOM 848 O O . ASN A 1 113 ? -24.974 -5.750 3.750 1.00 96.31 113 ASN A O 1
ATOM 852 N N . GLY A 1 114 ? -24.602 -6.148 5.928 1.00 96.44 114 GLY A N 1
ATOM 853 C CA . GLY A 1 114 ? -23.899 -7.421 5.746 1.00 96.44 114 GLY A CA 1
ATOM 854 C C . GLY A 1 114 ? -22.458 -7.323 5.228 1.00 96.44 114 GLY A C 1
ATOM 855 O O . GLY A 1 114 ? -21.768 -8.337 5.232 1.00 96.44 114 GLY A O 1
ATOM 856 N N . LYS A 1 115 ? -21.967 -6.137 4.841 1.00 97.62 115 LYS A N 1
ATOM 857 C CA . LYS A 1 115 ? -20.626 -5.944 4.261 1.00 97.62 115 LYS A CA 1
ATOM 858 C C . LYS A 1 115 ? -19.707 -5.178 5.206 1.00 97.62 115 LYS A C 1
ATOM 860 O O . LYS A 1 115 ? -20.102 -4.143 5.737 1.00 97.62 115 LYS A O 1
ATOM 865 N N . TRP A 1 116 ? -18.474 -5.645 5.378 1.00 98.12 116 TRP A N 1
ATOM 866 C CA . TRP A 1 116 ? -17.435 -4.880 6.067 1.00 98.12 116 TRP A CA 1
ATOM 867 C C . TRP A 1 116 ? -17.004 -3.685 5.215 1.00 98.12 116 TRP A C 1
ATOM 869 O O . TRP A 1 116 ? -16.765 -3.817 4.013 1.00 98.12 116 TRP A O 1
ATOM 879 N N . LYS A 1 117 ? -16.944 -2.508 5.833 1.00 97.44 117 LYS A N 1
ATOM 880 C CA . LYS A 1 117 ? -16.446 -1.273 5.228 1.00 97.44 117 LYS A CA 1
ATOM 881 C C . LYS A 1 117 ? -15.399 -0.648 6.134 1.00 97.44 117 LYS A C 1
ATOM 883 O O . LYS A 1 117 ? -15.532 -0.719 7.351 1.00 97.44 117 LYS A O 1
ATOM 888 N N . ILE A 1 118 ? -14.402 -0.007 5.541 1.00 97.62 118 ILE A N 1
ATOM 889 C CA . ILE A 1 118 ? -13.371 0.723 6.277 1.00 97.62 118 ILE A CA 1
ATOM 890 C C . ILE A 1 118 ? -14.002 1.958 6.926 1.00 97.62 118 ILE A C 1
ATOM 892 O O . ILE A 1 118 ? -14.638 2.757 6.237 1.00 97.62 118 ILE A O 1
ATOM 896 N N . ALA A 1 119 ? -13.845 2.072 8.241 1.00 97.62 119 ALA A N 1
ATOM 897 C CA . ALA A 1 119 ? -14.335 3.150 9.090 1.00 97.62 119 ALA A CA 1
ATOM 898 C C . ALA A 1 119 ? -13.235 4.139 9.500 1.00 97.62 119 ALA A C 1
ATOM 900 O O . ALA A 1 119 ? -13.544 5.305 9.691 1.00 97.62 119 ALA A O 1
ATOM 901 N N . ARG A 1 120 ? -11.978 3.691 9.585 1.00 97.69 120 ARG A N 1
ATOM 902 C CA . ARG A 1 120 ? -10.755 4.503 9.704 1.00 97.69 120 ARG A CA 1
ATOM 903 C C . ARG A 1 120 ? -9.613 3.725 9.062 1.00 97.69 120 ARG A C 1
ATOM 905 O O . ARG A 1 120 ? -9.594 2.500 9.169 1.00 97.69 120 ARG A O 1
ATOM 912 N N . HIS A 1 121 ? -8.675 4.414 8.427 1.00 97.06 121 HIS A N 1
ATOM 913 C CA . HIS A 1 121 ? -7.477 3.794 7.877 1.00 97.06 121 HIS A CA 1
ATOM 914 C C . HIS A 1 121 ? -6.248 4.666 8.103 1.00 97.06 121 HIS A C 1
ATOM 916 O O . HIS A 1 121 ? -6.148 5.769 7.572 1.00 97.06 121 HIS A O 1
ATOM 922 N N . ASP A 1 122 ? -5.292 4.152 8.858 1.00 97.06 122 ASP A N 1
ATOM 923 C CA . ASP A 1 122 ? -4.006 4.796 9.051 1.00 97.06 122 ASP A CA 1
ATOM 924 C C . ASP A 1 122 ? -2.923 3.988 8.330 1.00 97.06 122 ASP A C 1
ATOM 926 O O . ASP A 1 122 ? -2.794 2.778 8.525 1.00 97.06 122 ASP A O 1
ATOM 930 N N . VAL A 1 123 ? -2.147 4.671 7.488 1.00 96.19 123 VAL A N 1
ATOM 931 C CA . VAL A 1 123 ? -0.981 4.117 6.794 1.00 96.19 123 VAL A CA 1
ATOM 932 C C . VAL A 1 123 ? 0.256 4.547 7.567 1.00 96.19 123 VAL A C 1
ATOM 934 O O . VAL A 1 123 ? 0.584 5.730 7.609 1.00 96.19 123 VAL A O 1
ATOM 937 N N . LEU A 1 124 ? 0.928 3.601 8.209 1.00 97.06 124 LEU A N 1
ATOM 938 C CA . LEU A 1 124 ? 2.123 3.834 9.012 1.00 97.06 124 LEU A CA 1
ATOM 939 C C . LEU A 1 124 ? 3.347 3.426 8.193 1.00 97.06 124 LEU A C 1
ATOM 941 O O . LEU A 1 124 ? 3.654 2.241 8.110 1.00 97.06 124 LEU A O 1
ATOM 945 N N . LEU A 1 125 ? 4.026 4.388 7.570 1.00 96.38 125 LEU A N 1
ATOM 946 C CA . LEU A 1 125 ? 5.206 4.129 6.743 1.00 96.38 125 LEU A CA 1
ATOM 947 C C . LEU A 1 125 ? 6.431 3.871 7.613 1.00 96.38 125 LEU A C 1
ATOM 949 O O . LEU A 1 125 ? 6.666 4.609 8.567 1.00 96.38 125 LEU A O 1
ATOM 953 N N . ASP A 1 126 ? 7.257 2.892 7.248 1.00 95.75 126 ASP A N 1
ATOM 954 C CA . ASP A 1 126 ? 8.514 2.614 7.954 1.00 95.75 126 ASP A CA 1
ATOM 955 C C . ASP A 1 126 ? 9.626 3.627 7.670 1.00 95.75 126 ASP A C 1
ATOM 957 O O . ASP A 1 126 ? 10.625 3.673 8.393 1.00 95.75 126 ASP A O 1
ATOM 961 N N . MET A 1 127 ? 9.450 4.442 6.632 1.00 91.69 127 MET A N 1
ATOM 962 C CA . MET A 1 127 ? 10.433 5.400 6.146 1.00 91.69 127 MET A CA 1
ATOM 963 C C . MET A 1 127 ? 9.815 6.794 5.998 1.00 91.69 127 MET A C 1
ATOM 965 O O . MET A 1 127 ? 8.598 6.917 5.828 1.00 91.69 127 MET A O 1
ATOM 969 N N . PRO A 1 128 ? 10.643 7.853 6.018 1.00 90.69 128 PRO A N 1
ATOM 970 C CA . PRO A 1 128 ? 10.208 9.177 5.615 1.00 90.69 128 PRO A CA 1
ATOM 971 C C . PRO A 1 128 ? 9.672 9.201 4.186 1.00 90.69 128 PRO A C 1
ATOM 973 O O . PRO A 1 128 ? 10.274 8.626 3.283 1.00 90.69 128 PRO A O 1
ATOM 976 N N . ILE A 1 129 ? 8.578 9.930 3.979 1.00 88.69 129 ILE A N 1
ATOM 977 C CA . ILE A 1 129 ? 8.018 10.207 2.655 1.00 88.69 129 ILE A CA 1
ATOM 978 C C . ILE A 1 129 ? 8.150 11.692 2.334 1.00 88.69 129 ILE A C 1
ATOM 980 O O . ILE A 1 129 ? 7.965 12.559 3.190 1.00 88.69 129 ILE A O 1
ATOM 984 N N . SER A 1 130 ? 8.465 11.981 1.076 1.00 86.12 130 SER A N 1
ATOM 985 C CA . SER A 1 130 ? 8.449 13.329 0.524 1.00 86.12 130 SER A CA 1
ATOM 986 C C . SER A 1 130 ? 7.295 13.438 -0.460 1.00 86.12 130 SER A C 1
ATOM 988 O O . SER A 1 130 ? 7.209 12.652 -1.400 1.00 86.12 130 SER A O 1
ATOM 990 N N . LEU A 1 131 ? 6.409 14.408 -0.242 1.00 83.69 131 LEU A N 1
ATOM 991 C CA . LEU A 1 131 ? 5.300 14.691 -1.151 1.00 83.69 131 LEU A CA 1
ATOM 992 C C . LEU A 1 131 ? 5.657 15.834 -2.112 1.00 83.69 131 LEU A C 1
ATOM 994 O O . LEU A 1 131 ? 6.425 16.729 -1.730 1.00 83.69 131 LEU A O 1
ATOM 998 N N . PRO A 1 132 ? 5.068 15.880 -3.320 1.00 72.94 132 PRO A N 1
ATOM 999 C CA . PRO A 1 132 ? 5.160 17.048 -4.192 1.00 72.94 132 PRO A CA 1
ATOM 1000 C C . PRO A 1 132 ? 4.786 18.339 -3.437 1.00 72.94 132 PRO A C 1
ATOM 1002 O O . PRO A 1 132 ? 3.806 18.381 -2.691 1.00 72.94 132 PRO A O 1
ATOM 1005 N N . GLY A 1 133 ? 5.610 19.386 -3.560 1.00 62.75 133 GLY A N 1
ATOM 1006 C CA . GLY A 1 133 ? 5.408 20.666 -2.860 1.00 62.75 133 GLY A CA 1
ATOM 1007 C C . GLY A 1 133 ? 5.662 20.648 -1.341 1.00 62.75 133 GLY A C 1
ATOM 1008 O O . GLY A 1 133 ? 5.360 21.624 -0.654 1.00 62.75 133 GLY A O 1
ATOM 1009 N N . SER A 1 134 ? 6.214 19.567 -0.775 1.00 59.34 134 SER A N 1
ATOM 1010 C CA . SER A 1 134 ? 6.520 19.481 0.668 1.00 59.34 134 SER A CA 1
ATOM 1011 C C . SER A 1 134 ? 7.681 20.380 1.122 1.00 59.34 134 SER A C 1
ATOM 1013 O O . SER A 1 134 ? 7.748 20.737 2.300 1.00 59.34 134 SER A O 1
ATOM 1015 N N . TRP A 1 135 ? 8.558 20.804 0.206 1.00 43.09 135 TRP A N 1
ATOM 1016 C CA . TRP A 1 135 ? 9.640 21.752 0.498 1.00 43.09 135 TRP A CA 1
ATOM 1017 C C . TRP A 1 135 ? 9.130 23.192 0.711 1.00 43.09 135 TRP A C 1
ATOM 1019 O O . TRP A 1 135 ? 9.671 23.915 1.543 1.00 43.09 135 TRP A O 1
ATOM 1029 N N . GLU A 1 136 ? 8.041 23.575 0.037 1.00 40.38 136 GLU A N 1
ATOM 1030 C CA . GLU A 1 136 ? 7.487 24.940 0.019 1.00 40.38 136 GLU A CA 1
ATOM 1031 C C . GLU A 1 136 ? 6.681 25.288 1.289 1.00 40.38 136 GLU A C 1
ATOM 1033 O O . GLU A 1 136 ? 6.425 26.453 1.583 1.00 40.38 136 GLU A O 1
ATOM 1038 N N . ARG A 1 137 ? 6.271 24.275 2.071 1.00 46.81 137 ARG A N 1
ATOM 1039 C CA . ARG A 1 137 ? 5.377 24.429 3.238 1.00 46.81 137 ARG A CA 1
ATOM 1040 C C . ARG A 1 137 ? 6.077 24.414 4.599 1.00 46.81 137 ARG A C 1
ATOM 1042 O O . ARG A 1 137 ? 5.398 24.417 5.625 1.00 46.81 137 ARG A O 1
ATOM 1049 N N . ARG A 1 138 ? 7.414 24.435 4.655 1.00 38.88 138 ARG A N 1
ATOM 1050 C CA . ARG A 1 138 ? 8.123 24.696 5.919 1.00 38.88 138 ARG A CA 1
ATOM 1051 C C . ARG A 1 138 ? 8.165 26.209 6.164 1.00 38.88 138 ARG A C 1
ATOM 1053 O O . ARG A 1 138 ? 8.909 26.890 5.461 1.00 38.88 138 ARG A O 1
ATOM 1060 N N . PRO A 1 139 ? 7.463 26.774 7.167 1.00 37.53 139 PRO A N 1
ATOM 1061 C CA . PRO A 1 139 ? 7.887 28.072 7.674 1.00 37.53 139 PRO A CA 1
ATOM 1062 C C . PRO A 1 139 ? 9.347 27.941 8.152 1.00 37.53 139 PRO A C 1
ATOM 1064 O O . PRO A 1 139 ? 9.707 26.884 8.686 1.00 37.53 139 PRO A O 1
ATOM 1067 N N . PRO A 1 140 ? 10.202 28.969 7.977 1.00 39.81 140 PRO A N 1
ATOM 1068 C CA . PRO A 1 140 ? 11.559 28.939 8.513 1.00 39.81 140 PRO A CA 1
ATOM 1069 C C . PRO A 1 140 ? 11.486 28.577 9.995 1.00 39.81 140 PRO A C 1
ATOM 1071 O O . PRO A 1 140 ? 10.622 29.090 10.712 1.00 39.81 140 PRO A O 1
ATOM 1074 N N . ALA A 1 141 ? 12.343 27.648 10.423 1.00 43.31 141 ALA A N 1
ATOM 1075 C CA . ALA A 1 141 ? 12.328 27.078 11.762 1.00 43.31 141 ALA A CA 1
ATOM 1076 C C . ALA A 1 141 ? 12.369 28.191 12.820 1.00 43.31 141 ALA A C 1
ATOM 1078 O O . ALA A 1 141 ? 13.426 28.707 13.174 1.00 43.31 141 ALA A O 1
ATOM 1079 N N . LYS A 1 142 ? 11.203 28.574 13.347 1.00 38.97 142 LYS A N 1
ATOM 1080 C CA . LYS A 1 142 ? 11.130 29.370 14.565 1.00 38.97 142 LYS A CA 1
ATOM 1081 C C . LYS A 1 142 ? 11.401 28.402 15.702 1.00 38.97 142 LYS A C 1
ATOM 1083 O O . LYS A 1 142 ? 10.565 27.545 15.983 1.00 38.97 142 LYS A O 1
ATOM 1088 N N . HIS A 1 143 ? 12.567 28.535 16.331 1.00 38.75 143 HIS A N 1
ATOM 1089 C CA . HIS A 1 143 ? 12.857 27.936 17.630 1.00 38.75 143 HIS A CA 1
ATOM 1090 C C . HIS A 1 143 ? 11.660 28.184 18.560 1.00 38.75 143 HIS A C 1
ATOM 1092 O O . HIS A 1 143 ? 11.440 29.302 19.023 1.00 38.75 143 HIS A O 1
ATOM 1098 N N . ARG A 1 144 ? 10.850 27.151 18.805 1.00 37.44 144 ARG A N 1
ATOM 1099 C CA . ARG A 1 144 ? 9.874 27.155 19.893 1.00 37.44 144 ARG A CA 1
ATOM 1100 C C . ARG A 1 144 ? 10.534 26.485 21.096 1.00 37.44 144 ARG A C 1
ATOM 1102 O O . ARG A 1 144 ? 11.018 25.363 20.948 1.00 37.44 144 ARG A O 1
ATOM 1109 N N . PRO A 1 145 ? 10.581 27.138 22.269 1.00 34.66 145 PRO A N 1
ATOM 1110 C CA . PRO A 1 145 ? 11.078 26.491 23.469 1.00 34.66 145 PRO A CA 1
ATOM 1111 C C . PRO A 1 145 ? 10.139 25.346 23.870 1.00 34.66 145 PRO A C 1
ATOM 1113 O O . PRO A 1 145 ? 8.913 25.466 23.811 1.00 34.66 145 PRO A O 1
ATOM 1116 N N . TRP A 1 146 ? 10.743 24.223 24.251 1.00 32.72 146 TRP A N 1
ATOM 1117 C CA . TRP A 1 146 ? 10.079 23.019 24.744 1.00 32.72 146 TRP A CA 1
ATOM 1118 C C . TRP A 1 146 ? 9.205 23.341 25.970 1.00 32.72 146 TRP A C 1
ATOM 1120 O O . TRP A 1 146 ? 9.704 23.863 26.965 1.00 32.72 146 TRP A O 1
ATOM 1130 N N . ASN A 1 147 ? 7.914 22.987 25.932 1.00 33.09 147 ASN A N 1
ATOM 1131 C CA . ASN A 1 147 ? 7.011 23.040 27.088 1.00 33.09 147 ASN A CA 1
ATOM 1132 C C . ASN A 1 147 ? 6.654 21.603 27.527 1.00 33.09 147 ASN A C 1
ATOM 1134 O O . ASN A 1 147 ? 5.986 20.895 26.772 1.00 33.09 147 ASN A O 1
ATOM 1138 N N . PRO A 1 148 ? 7.065 21.141 28.725 1.00 35.28 148 PRO A N 1
ATOM 1139 C CA . PRO A 1 148 ? 6.962 19.734 29.113 1.00 35.28 148 PRO A CA 1
ATOM 1140 C C . PRO A 1 148 ? 5.578 19.306 29.639 1.00 35.28 148 PRO A C 1
ATOM 1142 O O . PRO A 1 148 ? 5.457 18.223 30.209 1.00 35.28 148 PRO A O 1
ATOM 1145 N N . ARG A 1 149 ? 4.515 20.108 29.486 1.00 36.91 149 ARG A N 1
ATOM 1146 C CA . ARG A 1 149 ? 3.183 19.773 30.026 1.00 36.91 149 ARG A CA 1
ATOM 1147 C C . ARG A 1 149 ? 2.103 19.727 28.951 1.00 36.91 149 ARG A C 1
ATOM 1149 O O . ARG A 1 149 ? 1.401 20.697 28.706 1.00 36.91 149 ARG A O 1
ATOM 1156 N N . GLY A 1 150 ? 1.942 18.542 28.372 1.00 33.75 150 GLY A N 1
ATOM 1157 C CA . GLY A 1 150 ? 0.799 18.161 27.550 1.00 33.75 150 GLY A CA 1
ATOM 1158 C C . GLY A 1 150 ? 0.696 16.644 27.519 1.00 33.75 150 GLY A C 1
ATOM 1159 O O . GLY A 1 150 ? 1.187 16.007 26.592 1.00 33.75 150 GLY A O 1
ATOM 1160 N N . LYS A 1 151 ? 0.120 16.043 28.567 1.00 37.22 151 LYS A N 1
ATOM 1161 C CA . LYS A 1 151 ? -0.215 14.614 28.572 1.00 37.22 151 LYS A CA 1
ATOM 1162 C C . LYS A 1 151 ? -1.432 14.398 27.665 1.00 37.22 151 LYS A C 1
ATOM 1164 O O . LYS A 1 151 ? -2.555 14.325 28.142 1.00 37.22 151 LYS A O 1
ATOM 1169 N N . GLY A 1 152 ? -1.192 14.343 26.358 1.00 33.06 152 GLY A N 1
ATOM 1170 C CA . GLY A 1 152 ? -2.048 13.617 25.428 1.00 33.06 152 GLY A CA 1
ATOM 1171 C C . GLY A 1 152 ? -1.621 12.156 25.458 1.00 33.06 152 GLY A C 1
ATOM 1172 O O . GLY A 1 152 ? -0.434 11.854 25.320 1.00 33.06 152 GLY A O 1
ATOM 1173 N N . GLU A 1 153 ? -2.561 11.259 25.713 1.00 31.62 153 GLU A N 1
ATOM 1174 C CA . GLU A 1 153 ? -2.332 9.822 25.771 1.00 31.62 153 GLU A CA 1
ATOM 1175 C C . GLU A 1 153 ? -1.863 9.319 24.396 1.00 31.62 153 GLU A C 1
ATOM 1177 O O . GLU A 1 153 ? -2.645 9.114 23.469 1.00 31.62 153 GLU A O 1
ATOM 1182 N N . LYS A 1 154 ? -0.543 9.182 24.231 1.00 37.66 154 LYS A N 1
ATOM 1183 C CA . LYS A 1 154 ? 0.054 8.583 23.039 1.00 37.66 154 LYS A CA 1
ATOM 1184 C C . LYS A 1 154 ? -0.267 7.093 23.067 1.00 37.66 154 LYS A C 1
ATOM 1186 O O . LYS A 1 154 ? 0.402 6.334 23.768 1.00 37.66 154 LYS A O 1
ATOM 1191 N N . ARG A 1 155 ? -1.268 6.657 22.297 1.00 44.25 155 ARG A N 1
ATOM 1192 C CA . ARG A 1 155 ? -1.407 5.233 21.972 1.00 44.25 155 ARG A CA 1
ATOM 1193 C C . ARG A 1 155 ? -0.113 4.789 21.292 1.00 44.25 155 ARG A C 1
ATOM 1195 O O . ARG A 1 155 ? 0.224 5.286 20.218 1.00 44.25 155 ARG A O 1
ATOM 1202 N N . LYS A 1 156 ? 0.630 3.887 21.938 1.00 42.88 156 LYS A N 1
ATOM 1203 C CA . LYS A 1 156 ? 1.764 3.199 21.314 1.00 42.88 156 LYS A CA 1
ATOM 1204 C C . LYS A 1 156 ? 1.203 2.367 20.162 1.00 42.88 156 LYS A C 1
ATOM 1206 O O . LYS A 1 156 ? 0.569 1.347 20.400 1.00 42.88 156 LYS A O 1
ATOM 1211 N N . ARG A 1 157 ? 1.403 2.825 18.928 1.00 57.72 157 ARG A N 1
ATOM 1212 C CA . ARG A 1 157 ? 1.111 2.055 17.716 1.00 57.72 157 ARG A CA 1
ATOM 1213 C C . ARG A 1 157 ? 2.373 1.274 17.373 1.00 57.72 157 ARG A C 1
ATOM 1215 O O . ARG A 1 157 ? 3.321 1.839 16.833 1.00 57.72 157 ARG A O 1
ATOM 1222 N N . SER A 1 158 ? 2.425 0.017 17.809 1.00 49.97 158 SER A N 1
ATOM 1223 C CA . SER A 1 158 ? 3.530 -0.888 17.495 1.00 49.97 158 SER A CA 1
ATOM 1224 C C . SER A 1 158 ? 3.078 -1.907 16.465 1.00 49.97 158 SER A C 1
ATOM 1226 O O . SER A 1 158 ? 2.050 -2.548 16.647 1.00 49.97 158 SER A O 1
ATOM 1228 N N . CYS A 1 159 ? 3.873 -2.049 15.411 1.00 52.09 159 CYS A N 1
ATOM 1229 C CA . CYS A 1 159 ? 3.694 -3.044 14.360 1.00 52.09 159 CYS A CA 1
ATOM 1230 C C . CYS A 1 159 ? 4.577 -4.276 14.514 1.00 52.09 159 CYS A C 1
ATOM 1232 O O . CYS A 1 159 ? 4.520 -5.193 13.703 1.00 52.09 159 CYS A O 1
ATOM 1234 N N . THR A 1 160 ? 5.427 -4.304 15.535 1.00 50.56 160 THR A N 1
ATOM 1235 C CA . THR A 1 160 ? 6.242 -5.480 15.800 1.00 50.56 160 THR A CA 1
ATOM 1236 C C . THR A 1 160 ? 5.356 -6.538 16.438 1.00 50.56 160 THR A C 1
ATOM 1238 O O . THR A 1 160 ? 4.833 -6.311 17.534 1.00 50.56 160 THR A O 1
ATOM 1241 N N . ALA A 1 161 ? 5.235 -7.700 15.792 1.00 43.62 161 ALA A N 1
ATOM 1242 C CA . ALA A 1 161 ? 4.883 -8.923 16.496 1.00 43.62 161 ALA A CA 1
ATOM 1243 C C . ALA A 1 161 ? 5.784 -9.004 17.737 1.00 43.62 161 ALA A C 1
ATOM 1245 O O . ALA A 1 161 ? 7.009 -8.925 17.625 1.00 43.62 161 ALA A O 1
ATOM 1246 N N . GLY A 1 162 ? 5.185 -9.043 18.926 1.00 39.56 162 GLY A N 1
ATOM 1247 C CA . GLY A 1 162 ? 5.932 -9.207 20.162 1.00 39.56 162 GLY A CA 1
ATOM 1248 C C . GLY A 1 162 ? 6.602 -10.572 20.145 1.00 39.56 162 GLY A C 1
ATOM 1249 O O . GLY A 1 162 ? 5.995 -11.554 20.556 1.00 39.56 162 GLY A O 1
ATOM 1250 N N . LEU A 1 163 ? 7.844 -10.645 19.673 1.00 35.09 163 LEU A N 1
ATOM 1251 C CA . LEU A 1 163 ? 8.734 -11.731 20.045 1.00 35.09 163 LEU A CA 1
ATOM 1252 C C . LEU A 1 163 ? 9.097 -11.474 21.506 1.00 35.09 163 LEU A C 1
ATOM 1254 O O . LEU A 1 163 ? 10.016 -10.718 21.812 1.00 35.09 163 LEU A O 1
ATOM 1258 N N . GLY A 1 164 ? 8.279 -12.024 22.403 1.00 33.47 164 GLY A N 1
ATOM 1259 C CA . GLY A 1 164 ? 8.637 -12.145 23.804 1.00 33.47 164 GLY A CA 1
ATOM 1260 C C . GLY A 1 164 ? 9.904 -12.988 23.898 1.00 33.47 164 GLY A C 1
ATOM 1261 O O . GLY A 1 164 ? 9.904 -14.145 23.482 1.00 33.47 164 GLY A O 1
ATOM 1262 N N . THR A 1 165 ? 10.978 -12.377 24.384 1.00 36.12 165 THR A N 1
ATOM 1263 C CA . THR A 1 165 ? 12.107 -13.077 25.007 1.00 36.12 165 THR A CA 1
ATOM 1264 C C . THR A 1 165 ? 11.799 -13.302 26.474 1.00 36.12 165 THR A C 1
ATOM 1266 O O . THR A 1 165 ? 11.335 -12.315 27.096 1.00 36.12 165 THR A O 1
#

Organism: NCBI:txid2571141

Secondary structure (DSSP, 8-state):
-B-TT-EEEEEEEEETTEEEEEEEEEETTHHHHHHHHHTSPPPPTTEEEEEEEEEEEEEEETTEEEEEEEEEEEEEEEPPPPTT-SPTT--S--EEEEEEEEEEEEEEEEEETTEEEEEEEEEEESS----TTTTTT------PPP-------------S-----

InterPro domains:
  IPR032710 NTF2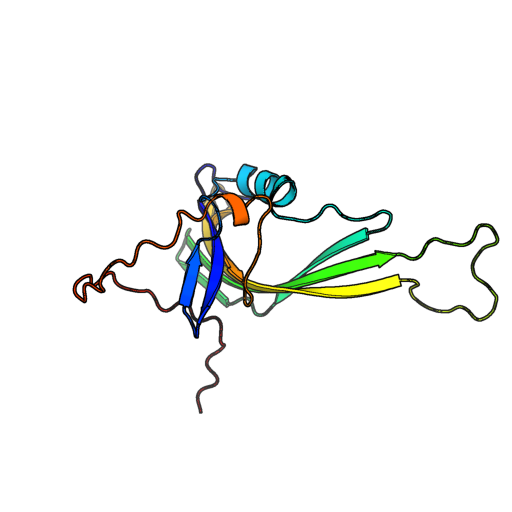-like domain superfamily [SSF54427] (15-131)
  IPR037401 SnoaL-like domain [PF13577] (18-120)

pLDDT: mean 83.5, std 21.95, range [31.62, 98.62]

Foldseek 3Di:
DADQFAWEWEWADPDALDTDTDDDIDGTPVRVVCCCVFVDDDADVQKDKDKDKADWDWDDDPFKIKIKIKIWIKIWHADDADPVGDDPPDDDGHTDIGTDWIFMWTFMWGQDPNDIHTRYIYTYTHHDGDTVCNVVPDDPDDDDDDDPDDPDPPDRPDPDPPPDD

Radius of gyration: 20.27 Å; chains: 1; bounding box: 44×48×64 Å